Protein AF-A0AAT9GVF2-F1 (afdb_monomer)

Secondary structure (DSSP, 8-state):
-HHHHHHHHHHHHHHHHHHHHHHHTT-HHHHHHHHHHHT-EEHHHHHHHH---HHHHHHHHHHHHHTTS-EEETTEEE---HHHHHHHHT-

InterPro domains:
  IPR036388 Winged helix-like DNA-binding domain superfamily [G3DSA:1.10.10.10] (30-88)
  IPR036390 Winged helix DNA-binding domain superfamily [SSF46785] (29-87)

Foldseek 3Di:
DVPVVVVVLVVLLVVLLVVQCVLCVPPPLSLVLQLCQQVKDFPVRSCVSSVDDPVVVVVSLVSCVVVLQWDDDPRIIHRPDPSNSVSSVVD

pLDDT: mean 94.49, std 6.93, range [52.81, 98.44]

Mean predicted aligned error: 3.27 Å

Sequence (91 aa):
MKGALRDSITEAISIAKEEINNAIERKSWRKKALKLMVYGANWSLLERETKVSSETLSSFLDKLERLHIVEKKEKVYIVTDPVYRKAILNL

Organism: NCBI:txid2049879

Structure (mmCIF, N/CA/C/O backbone):
data_AF-A0AAT9GVF2-F1
#
_entry.id   AF-A0AAT9GVF2-F1
#
loop_
_atom_site.group_PDB
_atom_site.id
_atom_site.type_symbol
_atom_site.label_atom_id
_atom_site.label_alt_id
_atom_site.label_comp_id
_atom_site.label_asym_id
_atom_site.label_entity_id
_atom_site.label_seq_id
_atom_site.pdbx_PDB_ins_code
_atom_site.Cartn_x
_atom_site.Cartn_y
_atom_site.Cartn_z
_atom_site.occupancy
_atom_site.B_iso_or_equiv
_atom_site.auth_seq_id
_atom_site.auth_comp_id
_atom_site.auth_asym_id
_atom_site.auth_atom_id
_atom_site.pdbx_PDB_model_num
ATOM 1 N N . MET A 1 1 ? 22.823 -3.246 -25.588 1.00 52.81 1 MET A N 1
ATOM 2 C CA . MET A 1 1 ? 21.356 -3.229 -25.351 1.00 52.81 1 MET A CA 1
ATOM 3 C C . MET A 1 1 ? 20.907 -3.857 -24.028 1.00 52.81 1 MET A C 1
ATOM 5 O O . MET A 1 1 ? 19.985 -3.314 -23.442 1.00 52.81 1 MET A O 1
ATOM 9 N N . LYS A 1 2 ? 21.523 -4.936 -23.506 1.00 60.09 2 LYS A N 1
ATOM 10 C CA . LYS A 1 2 ? 21.091 -5.556 -22.227 1.00 60.09 2 LYS A CA 1
ATOM 11 C C . LYS A 1 2 ? 21.269 -4.677 -20.967 1.00 60.09 2 LYS A C 1
ATOM 13 O O . LYS A 1 2 ? 20.563 -4.911 -19.996 1.00 60.09 2 LYS A O 1
ATOM 18 N N . GLY A 1 3 ? 22.179 -3.695 -20.987 1.00 75.12 3 GLY A N 1
ATOM 19 C CA . GLY A 1 3 ? 22.385 -2.739 -19.883 1.00 75.12 3 GLY A CA 1
ATOM 20 C C . GLY A 1 3 ? 21.251 -1.721 -19.766 1.00 75.12 3 GLY A C 1
ATOM 21 O O . GLY A 1 3 ? 20.531 -1.736 -18.782 1.00 75.12 3 GLY A O 1
ATOM 22 N N . ALA A 1 4 ? 20.993 -0.956 -20.832 1.00 83.19 4 ALA A N 1
ATOM 23 C CA . ALA A 1 4 ? 20.011 0.134 -20.821 1.00 83.19 4 ALA A CA 1
ATOM 24 C C . ALA A 1 4 ? 18.605 -0.279 -20.344 1.00 83.19 4 ALA A C 1
ATOM 26 O O . ALA A 1 4 ? 18.037 0.386 -19.489 1.00 83.19 4 ALA A O 1
ATOM 27 N N . LEU A 1 5 ? 18.059 -1.407 -20.820 1.00 83.69 5 LEU A N 1
ATOM 28 C CA . LEU A 1 5 ? 16.744 -1.882 -20.359 1.00 83.69 5 LEU A CA 1
ATOM 29 C C . LEU A 1 5 ? 16.754 -2.258 -18.869 1.00 83.69 5 LEU A C 1
ATOM 31 O O . LEU A 1 5 ? 15.795 -1.993 -18.148 1.00 83.69 5 LEU A O 1
ATOM 35 N N . ARG A 1 6 ? 17.835 -2.891 -18.404 1.00 84.94 6 ARG A N 1
ATOM 36 C CA . ARG A 1 6 ? 17.989 -3.274 -16.998 1.00 84.94 6 ARG A CA 1
ATOM 37 C C . ARG A 1 6 ? 18.110 -2.040 -16.105 1.00 84.94 6 ARG A C 1
ATOM 39 O O . ARG A 1 6 ? 17.524 -2.029 -15.022 1.00 84.94 6 ARG A O 1
ATOM 46 N N . ASP A 1 7 ? 18.837 -1.031 -16.561 1.00 89.56 7 ASP A N 1
ATOM 47 C CA . ASP A 1 7 ? 19.030 0.223 -15.839 1.00 89.56 7 ASP A CA 1
ATOM 48 C C . ASP A 1 7 ? 17.701 0.982 -15.741 1.00 89.56 7 ASP A C 1
ATOM 50 O O . ASP A 1 7 ? 17.288 1.323 -14.635 1.00 89.56 7 ASP A O 1
ATOM 54 N N . SER A 1 8 ? 16.943 1.087 -16.840 1.00 91.31 8 SER A N 1
ATOM 55 C CA . SER A 1 8 ? 15.604 1.694 -16.834 1.00 91.31 8 SER A CA 1
ATOM 56 C C . SER A 1 8 ? 14.617 0.964 -15.917 1.00 91.31 8 SER A C 1
ATOM 58 O O . SER A 1 8 ? 13.856 1.606 -15.199 1.00 91.31 8 SER A O 1
ATOM 60 N N . ILE A 1 9 ? 14.628 -0.375 -15.885 1.00 91.38 9 ILE A N 1
ATOM 61 C CA . ILE A 1 9 ? 13.784 -1.141 -14.947 1.00 91.38 9 ILE A CA 1
ATOM 62 C C . ILE A 1 9 ? 14.199 -0.868 -13.497 1.00 91.38 9 ILE A C 1
ATOM 64 O O . ILE A 1 9 ? 13.347 -0.755 -12.616 1.00 91.38 9 ILE A O 1
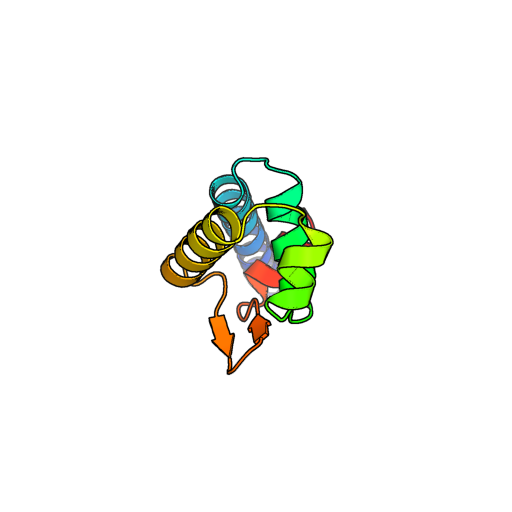ATOM 68 N N . THR A 1 10 ? 15.502 -0.778 -13.233 1.00 92.25 10 THR A N 1
ATOM 69 C CA . THR A 1 10 ? 16.024 -0.513 -11.885 1.00 92.25 10 THR A CA 1
ATOM 70 C C . THR A 1 10 ? 15.615 0.877 -11.408 1.00 92.25 10 THR A C 1
ATOM 72 O O . THR A 1 10 ? 15.147 1.022 -10.279 1.00 92.25 10 THR A O 1
ATOM 75 N N . GLU A 1 11 ? 15.726 1.873 -12.281 1.00 94.31 11 GLU A N 1
ATOM 76 C CA . GLU A 1 11 ? 15.298 3.245 -12.024 1.00 94.31 11 GLU A CA 1
ATOM 77 C C . GLU A 1 11 ? 13.786 3.329 -11.789 1.00 94.31 11 GLU A C 1
ATOM 79 O O . GLU A 1 11 ? 13.360 3.871 -10.771 1.00 94.31 11 GLU A O 1
ATOM 84 N N . ALA A 1 12 ? 12.975 2.682 -12.633 1.00 93.75 12 ALA A N 1
ATOM 85 C CA . ALA A 1 12 ? 11.525 2.619 -12.452 1.00 93.75 12 ALA A CA 1
ATOM 86 C C . ALA A 1 12 ? 11.133 2.002 -11.097 1.00 93.75 12 ALA A C 1
ATOM 88 O O . ALA A 1 12 ? 10.263 2.523 -10.400 1.00 93.75 12 ALA A O 1
ATOM 89 N N . ILE A 1 13 ? 11.807 0.924 -10.674 1.00 95.31 13 ILE A N 1
ATOM 90 C CA . ILE A 1 13 ? 11.591 0.328 -9.346 1.00 95.31 13 ILE A CA 1
ATOM 91 C C . ILE A 1 13 ? 11.993 1.303 -8.232 1.00 95.31 13 ILE A C 1
ATOM 93 O O . ILE A 1 13 ? 11.333 1.331 -7.193 1.00 95.31 13 ILE A O 1
ATOM 97 N N . SER A 1 14 ? 13.066 2.077 -8.413 1.00 95.25 14 SER A N 1
ATOM 98 C CA . SER A 1 14 ? 13.504 3.076 -7.432 1.00 95.25 14 SER A CA 1
ATOM 99 C C . SER A 1 14 ? 12.469 4.188 -7.262 1.00 95.25 14 SER A C 1
ATOM 101 O O . SER A 1 14 ? 12.061 4.465 -6.136 1.00 95.25 14 SER A O 1
ATOM 103 N N . ILE A 1 15 ? 11.972 4.742 -8.370 1.00 95.62 15 ILE A N 1
ATOM 104 C CA . ILE A 1 15 ? 10.920 5.769 -8.373 1.00 95.62 15 ILE A CA 1
ATOM 105 C C . ILE A 1 15 ? 9.651 5.226 -7.705 1.00 95.62 15 ILE A C 1
ATOM 107 O O . ILE A 1 15 ? 9.138 5.815 -6.754 1.00 95.62 15 ILE A O 1
ATOM 111 N N . ALA A 1 16 ? 9.205 4.032 -8.105 1.00 95.69 16 ALA A N 1
ATOM 112 C CA . ALA A 1 16 ? 8.036 3.389 -7.513 1.00 95.69 16 ALA A CA 1
ATOM 113 C C . ALA A 1 16 ? 8.195 3.162 -5.998 1.00 95.69 16 ALA A C 1
ATOM 115 O O . ALA A 1 16 ? 7.243 3.325 -5.235 1.00 95.69 16 ALA A O 1
ATOM 116 N N . LYS A 1 17 ? 9.397 2.801 -5.525 1.00 95.50 17 LYS A N 1
ATOM 117 C CA . LYS A 1 17 ? 9.677 2.667 -4.085 1.00 95.50 17 LYS A CA 1
ATOM 118 C C . LYS A 1 17 ? 9.495 3.987 -3.341 1.00 95.50 17 LYS A C 1
ATOM 120 O O . LYS A 1 17 ? 8.970 3.971 -2.227 1.00 95.50 17 LYS A O 1
ATOM 125 N N . GLU A 1 18 ? 9.929 5.103 -3.912 1.00 94.94 18 GLU A N 1
ATOM 126 C CA . GLU A 1 18 ? 9.748 6.429 -3.312 1.00 94.94 18 GLU A CA 1
ATOM 127 C C . GLU A 1 18 ? 8.268 6.815 -3.248 1.00 94.94 18 GLU A C 1
ATOM 129 O O . GLU A 1 18 ? 7.774 7.189 -2.181 1.00 94.94 18 GLU A O 1
ATOM 134 N N . GLU A 1 19 ? 7.528 6.617 -4.338 1.00 94.75 19 GLU A N 1
ATOM 135 C CA . GLU A 1 19 ? 6.083 6.853 -4.386 1.00 94.75 19 GLU A CA 1
ATOM 136 C C . GLU A 1 19 ? 5.328 6.012 -3.354 1.00 94.75 19 GLU A C 1
ATOM 138 O O . GLU A 1 19 ? 4.490 6.536 -2.615 1.00 94.75 19 GLU A O 1
ATOM 143 N N . ILE A 1 20 ? 5.666 4.724 -3.224 1.00 96.00 20 ILE A N 1
ATOM 144 C CA . ILE A 1 20 ? 5.050 3.864 -2.213 1.00 96.00 20 ILE A CA 1
ATOM 145 C C . ILE A 1 20 ? 5.404 4.342 -0.805 1.00 96.00 20 ILE A C 1
ATOM 147 O O . ILE A 1 20 ? 4.519 4.392 0.049 1.00 96.00 20 ILE A O 1
ATOM 151 N N . ASN A 1 21 ? 6.662 4.707 -0.538 1.00 95.06 21 ASN A N 1
ATOM 152 C CA . ASN A 1 21 ? 7.074 5.232 0.767 1.00 95.06 21 ASN A CA 1
ATOM 153 C C . ASN A 1 21 ? 6.273 6.484 1.159 1.00 95.06 21 ASN A C 1
ATOM 155 O O . ASN A 1 21 ? 5.841 6.601 2.312 1.00 95.06 21 ASN A O 1
ATOM 159 N N . ASN A 1 22 ? 6.007 7.365 0.193 1.00 94.38 22 ASN A N 1
ATOM 160 C CA . ASN A 1 22 ? 5.149 8.535 0.364 1.00 94.38 22 ASN A CA 1
ATOM 161 C C . ASN A 1 22 ? 3.676 8.142 0.565 1.00 94.38 22 ASN A C 1
ATOM 163 O O . ASN A 1 22 ? 2.993 8.690 1.432 1.00 94.38 22 ASN A O 1
ATOM 167 N N . ALA A 1 23 ? 3.176 7.147 -0.171 1.00 93.56 23 ALA A N 1
ATOM 168 C CA . ALA A 1 23 ? 1.810 6.656 -0.025 1.00 93.56 23 ALA A CA 1
ATOM 169 C C . ALA A 1 23 ? 1.560 6.053 1.371 1.00 93.56 23 ALA A C 1
ATOM 171 O O . ALA A 1 23 ? 0.528 6.340 1.994 1.00 93.56 23 ALA A O 1
ATOM 172 N N . ILE A 1 24 ? 2.511 5.269 1.894 1.00 95.50 24 ILE A N 1
ATOM 173 C CA . ILE A 1 24 ? 2.390 4.615 3.205 1.00 95.50 24 ILE A CA 1
ATOM 174 C C . ILE A 1 24 ? 2.729 5.522 4.387 1.00 95.50 24 ILE A C 1
ATOM 176 O O . ILE A 1 24 ? 2.419 5.144 5.515 1.00 95.50 24 ILE A O 1
ATOM 180 N N . GLU A 1 25 ? 3.350 6.685 4.171 1.00 93.31 25 GLU A N 1
ATOM 181 C CA . GLU A 1 25 ? 3.735 7.632 5.236 1.00 93.31 25 GLU A CA 1
ATOM 182 C C . GLU A 1 25 ? 4.496 6.945 6.391 1.00 93.31 25 GLU A C 1
ATOM 184 O O . GLU A 1 25 ? 4.279 7.235 7.565 1.00 93.31 25 GLU A O 1
ATOM 189 N N . ARG A 1 26 ? 5.344 5.957 6.067 1.00 89.31 26 ARG A N 1
ATOM 190 C CA . ARG A 1 26 ? 6.096 5.120 7.028 1.00 89.31 26 ARG A CA 1
ATOM 191 C C . ARG A 1 26 ? 5.239 4.376 8.073 1.00 89.31 26 ARG A C 1
ATOM 193 O O . ARG A 1 26 ? 5.776 3.858 9.051 1.00 89.31 26 ARG A O 1
ATOM 200 N N . LYS A 1 27 ? 3.922 4.251 7.870 1.00 95.00 27 LYS A N 1
ATOM 201 C CA . LYS A 1 27 ? 3.031 3.499 8.768 1.00 95.00 27 LYS A CA 1
ATOM 202 C C . LYS A 1 27 ? 3.131 1.999 8.488 1.00 95.00 27 LYS A C 1
ATOM 204 O O . LYS A 1 27 ? 2.845 1.534 7.383 1.00 95.00 27 LYS A O 1
ATOM 209 N N . SER A 1 28 ? 3.488 1.224 9.511 1.00 95.94 28 SER A N 1
ATOM 210 C CA . SER A 1 28 ? 3.697 -0.230 9.410 1.00 95.94 28 SER A CA 1
ATOM 211 C C . SER A 1 28 ? 2.463 -0.984 8.898 1.00 95.94 28 SER A C 1
ATOM 213 O O . SER A 1 28 ? 2.591 -1.878 8.061 1.00 95.94 28 SER A O 1
ATOM 215 N N . TRP A 1 29 ? 1.260 -0.592 9.327 1.00 97.81 29 TRP A N 1
ATOM 216 C CA . TRP A 1 29 ? 0.011 -1.223 8.890 1.00 97.81 29 TRP A CA 1
ATOM 217 C C . TRP A 1 29 ? -0.286 -0.987 7.400 1.00 97.81 29 TRP A C 1
ATOM 219 O O . TRP A 1 29 ? -0.768 -1.897 6.730 1.00 97.81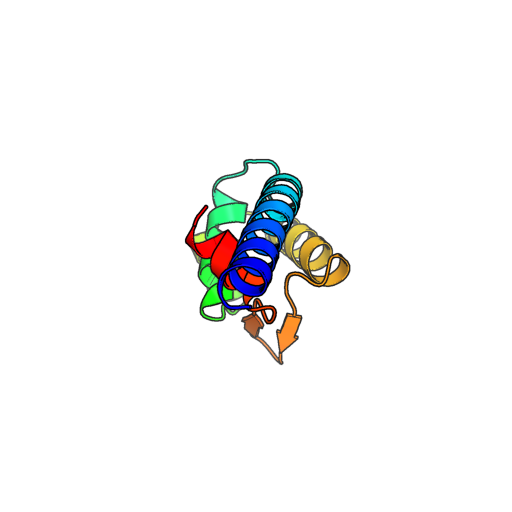 29 TRP A O 1
ATOM 229 N N . ARG A 1 30 ? 0.072 0.182 6.845 1.00 97.81 30 ARG A N 1
ATOM 230 C CA . ARG A 1 30 ? -0.086 0.489 5.410 1.00 97.81 30 ARG A CA 1
ATOM 231 C C . ARG A 1 30 ? 0.858 -0.347 4.554 1.00 97.81 30 ARG A C 1
ATOM 233 O O . ARG A 1 30 ? 0.448 -0.905 3.539 1.00 97.81 30 ARG A O 1
ATOM 240 N N . LYS A 1 31 ? 2.104 -0.514 5.014 1.00 97.31 31 LYS A N 1
ATOM 241 C CA . LYS A 1 31 ? 3.066 -1.448 4.409 1.00 97.31 31 LYS A CA 1
ATOM 242 C C . LYS A 1 31 ? 2.540 -2.885 4.439 1.00 97.31 31 LYS A C 1
ATOM 244 O O . LYS A 1 3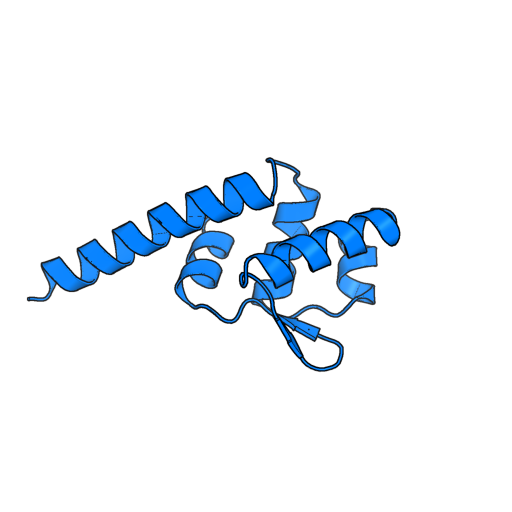1 ? 2.632 -3.585 3.433 1.00 97.31 31 LYS A O 1
ATOM 249 N N . LYS A 1 32 ? 1.965 -3.323 5.567 1.00 97.69 32 LYS A N 1
ATOM 250 C CA . LYS A 1 32 ? 1.358 -4.657 5.697 1.00 97.69 32 LYS A CA 1
ATOM 251 C C . LYS A 1 32 ? 0.198 -4.843 4.712 1.00 97.69 32 LYS A C 1
ATOM 253 O O . LYS A 1 32 ? 0.182 -5.841 4.000 1.00 97.69 32 LYS A O 1
ATOM 258 N N . ALA A 1 33 ? -0.710 -3.871 4.622 1.00 98.06 33 ALA A N 1
ATOM 259 C CA . ALA A 1 33 ? -1.828 -3.890 3.680 1.00 98.06 33 ALA A CA 1
ATOM 260 C C . ALA A 1 33 ? -1.358 -4.030 2.223 1.00 98.06 33 ALA A C 1
ATOM 262 O O . ALA A 1 33 ? -1.828 -4.916 1.514 1.00 98.06 33 ALA A O 1
ATOM 263 N N . LEU A 1 34 ? -0.381 -3.222 1.788 1.00 97.56 34 LEU A N 1
ATOM 264 C CA . LEU A 1 34 ? 0.180 -3.321 0.435 1.00 97.56 34 LEU A CA 1
ATOM 265 C C . LEU A 1 34 ? 0.782 -4.700 0.152 1.00 97.56 34 LEU A C 1
ATOM 267 O O . LEU A 1 34 ? 0.517 -5.270 -0.903 1.00 97.56 34 LEU A O 1
ATOM 271 N N . LYS A 1 35 ? 1.543 -5.273 1.096 1.00 97.62 35 LYS A N 1
ATOM 272 C CA . LYS A 1 35 ? 2.109 -6.624 0.932 1.00 97.62 35 LYS A CA 1
ATOM 273 C C . LYS A 1 35 ? 1.023 -7.692 0.768 1.00 97.62 35 LYS A C 1
ATOM 275 O O . LYS A 1 35 ? 1.216 -8.608 -0.022 1.00 97.62 35 LYS A O 1
ATOM 280 N N . LEU A 1 36 ? -0.114 -7.562 1.455 1.00 98.19 36 LEU A N 1
ATOM 281 C CA . LEU A 1 36 ? -1.264 -8.454 1.263 1.00 98.19 36 LEU A CA 1
ATOM 282 C C . LEU A 1 36 ? -1.885 -8.274 -0.132 1.00 98.19 36 LEU A C 1
ATOM 284 O O . LEU A 1 36 ? -2.123 -9.258 -0.824 1.00 98.19 36 LEU A O 1
ATOM 288 N N . MET A 1 37 ? -2.075 -7.032 -0.587 1.00 98.19 37 MET A N 1
ATOM 289 C CA . MET A 1 37 ? -2.671 -6.729 -1.900 1.00 98.19 37 MET A CA 1
ATOM 290 C C . MET A 1 37 ? -1.792 -7.139 -3.090 1.00 98.19 37 MET A C 1
ATOM 292 O O . MET A 1 37 ? -2.312 -7.389 -4.175 1.00 98.19 37 MET A O 1
ATOM 296 N N . VAL A 1 38 ? -0.476 -7.302 -2.913 1.00 97.88 38 VAL A N 1
ATOM 297 C CA . VAL A 1 38 ? 0.374 -7.936 -3.941 1.00 97.88 38 VAL A CA 1
ATOM 298 C C . VAL A 1 38 ? -0.103 -9.364 -4.246 1.00 97.88 38 VAL A C 1
ATOM 300 O O . VAL A 1 38 ? -0.063 -9.791 -5.399 1.00 97.88 38 VAL A O 1
ATOM 303 N N . TYR A 1 39 ? -0.613 -10.095 -3.258 1.00 96.94 39 TYR A N 1
ATOM 304 C CA . TYR A 1 39 ? -1.162 -11.443 -3.453 1.00 96.94 39 TYR A CA 1
ATOM 305 C C . TYR A 1 39 ? -2.677 -11.455 -3.699 1.00 96.94 39 TYR A C 1
ATOM 307 O O . TYR A 1 39 ? -3.250 -12.516 -3.925 1.00 96.94 39 TYR A O 1
ATOM 315 N N . GLY A 1 40 ? -3.309 -10.280 -3.695 1.00 97.50 40 GLY A N 1
ATOM 316 C CA . GLY A 1 40 ? -4.756 -10.129 -3.673 1.00 97.50 40 GLY A CA 1
ATOM 317 C C . GLY A 1 40 ? -5.310 -10.270 -2.260 1.00 97.50 40 GLY A C 1
ATOM 318 O O . GLY A 1 40 ? -5.106 -11.277 -1.584 1.00 97.50 40 GLY A O 1
ATOM 319 N N . ALA A 1 41 ? -6.030 -9.248 -1.806 1.00 98.31 41 ALA A N 1
ATOM 320 C CA . ALA A 1 41 ? -6.637 -9.242 -0.483 1.00 98.31 41 ALA A CA 1
ATOM 321 C C . ALA A 1 41 ? -8.074 -8.734 -0.550 1.00 98.31 41 ALA A C 1
ATOM 323 O O . ALA A 1 41 ? -8.352 -7.728 -1.194 1.00 98.31 41 ALA A O 1
ATOM 324 N N . ASN A 1 42 ? -8.993 -9.419 0.126 1.00 98.44 42 ASN A N 1
ATOM 325 C CA . ASN A 1 42 ? -10.343 -8.901 0.323 1.00 98.44 42 ASN A CA 1
ATOM 326 C C . ASN A 1 42 ? -10.399 -7.969 1.543 1.00 98.44 42 ASN A C 1
ATOM 328 O O . ASN A 1 42 ? -9.468 -7.919 2.352 1.00 98.44 42 ASN A O 1
ATOM 332 N N . TRP A 1 43 ? -11.512 -7.247 1.677 1.00 98.19 43 TRP A N 1
ATOM 333 C CA . TRP A 1 43 ? -11.736 -6.313 2.782 1.00 98.19 43 TRP A CA 1
ATOM 334 C C . TRP A 1 43 ? -11.515 -6.956 4.158 1.00 98.19 43 TRP A C 1
ATOM 336 O O . TRP A 1 43 ? -10.721 -6.458 4.951 1.00 98.19 43 TRP A O 1
ATOM 346 N N . SER A 1 44 ? -12.152 -8.102 4.418 1.00 97.94 44 SER A N 1
ATOM 347 C CA . SER A 1 44 ? -12.093 -8.778 5.719 1.00 97.94 44 SER A CA 1
ATOM 348 C C . SER A 1 44 ? -10.671 -9.180 6.116 1.00 97.94 44 SER A C 1
ATOM 350 O O . SER A 1 44 ? -10.307 -9.085 7.287 1.00 97.94 44 SER A O 1
ATOM 352 N N . LEU A 1 45 ? -9.847 -9.612 5.155 1.00 98.44 45 LEU A N 1
ATOM 353 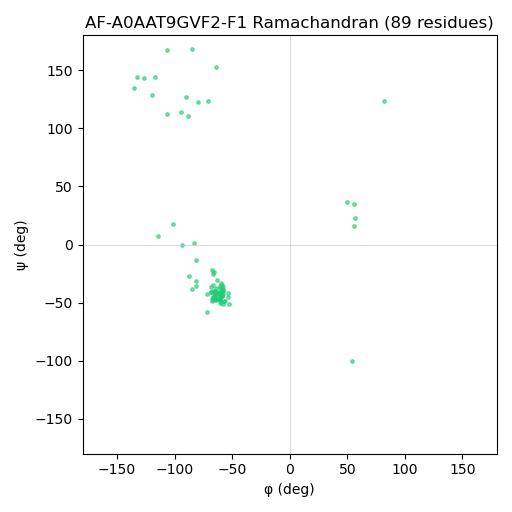C CA . LEU A 1 45 ? -8.436 -9.906 5.392 1.00 98.44 45 LEU A CA 1
ATOM 354 C C . LEU A 1 45 ? -7.669 -8.633 5.760 1.00 98.44 45 LEU A C 1
ATOM 356 O O . LEU A 1 45 ? -6.919 -8.634 6.731 1.00 98.44 45 LEU A O 1
ATOM 360 N N . LEU A 1 46 ? -7.858 -7.552 5.002 1.00 98.44 46 LEU A N 1
ATOM 361 C CA . LEU A 1 46 ? -7.174 -6.285 5.256 1.00 98.44 46 LEU A CA 1
ATOM 362 C C . LEU A 1 46 ? -7.538 -5.720 6.628 1.00 98.44 46 LEU A C 1
ATOM 364 O O . LEU A 1 46 ? -6.641 -5.372 7.392 1.00 98.44 46 LEU A O 1
ATOM 368 N N . GLU A 1 47 ? -8.820 -5.690 6.971 1.00 98.12 47 GLU A N 1
ATOM 369 C CA . GLU A 1 47 ? -9.311 -5.210 8.263 1.00 98.12 47 GLU A CA 1
ATOM 370 C C . GLU A 1 47 ? -8.735 -6.035 9.423 1.00 98.12 47 GLU A C 1
ATOM 372 O O . GLU A 1 47 ? -8.104 -5.484 10.331 1.00 98.12 47 GLU A O 1
ATOM 377 N N . ARG A 1 48 ? -8.829 -7.370 9.338 1.00 98.19 48 ARG A N 1
ATOM 378 C CA . ARG A 1 48 ? -8.294 -8.286 10.357 1.00 98.19 48 ARG A CA 1
ATOM 379 C C . ARG A 1 48 ? -6.787 -8.129 10.556 1.00 98.19 48 ARG A C 1
ATOM 381 O O . ARG A 1 48 ? -6.301 -8.140 11.687 1.00 98.19 48 ARG A O 1
ATOM 388 N N . GLU A 1 49 ? -6.032 -8.020 9.466 1.00 98.25 49 GLU A N 1
ATOM 389 C CA . GLU A 1 49 ? -4.572 -8.013 9.525 1.00 98.25 49 GLU A CA 1
ATOM 390 C C . GLU A 1 49 ? -3.984 -6.649 9.888 1.00 98.25 49 GLU A C 1
ATOM 392 O O . GLU A 1 49 ? -2.912 -6.597 10.501 1.00 98.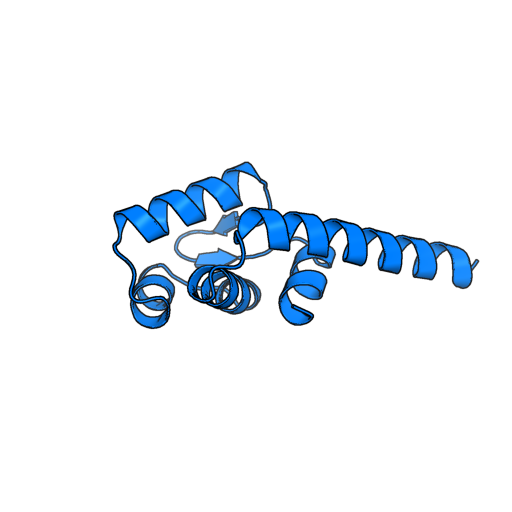25 49 GLU A O 1
ATOM 397 N N . THR A 1 50 ? -4.644 -5.556 9.506 1.00 97.62 50 THR A N 1
ATOM 398 C CA . THR A 1 50 ? -4.170 -4.191 9.782 1.00 97.62 50 THR A CA 1
ATOM 399 C C . THR A 1 50 ? -4.627 -3.668 11.137 1.00 97.62 50 THR A C 1
ATOM 401 O O . THR A 1 50 ? -3.905 -2.859 11.718 1.00 97.62 50 THR A O 1
ATOM 404 N N . LYS A 1 51 ? -5.760 -4.160 11.666 1.00 97.19 51 LYS A N 1
ATOM 405 C CA . LYS A 1 51 ? -6.328 -3.770 12.970 1.00 97.19 51 LYS A CA 1
ATOM 406 C C . LYS A 1 51 ? -6.563 -2.258 13.110 1.00 97.19 51 LYS A C 1
ATOM 408 O O . LYS A 1 51 ? -6.373 -1.696 14.186 1.00 97.19 51 LYS A O 1
ATOM 413 N N . VAL A 1 52 ? -6.941 -1.597 12.018 1.00 97.69 52 VAL A N 1
ATOM 414 C CA . VAL A 1 52 ? -7.345 -0.181 12.007 1.00 97.69 52 VAL A CA 1
ATOM 415 C C . VAL A 1 52 ? -8.856 -0.066 11.818 1.00 97.69 52 VAL A C 1
ATOM 417 O O . VAL A 1 52 ? -9.504 -1.048 11.465 1.00 97.69 52 VAL A O 1
ATOM 420 N N . SER A 1 53 ? -9.422 1.122 12.046 1.00 97.94 53 SER A N 1
ATOM 421 C CA . SER A 1 53 ? -10.853 1.337 11.805 1.00 97.94 53 SER A CA 1
ATOM 422 C C . SER A 1 53 ? -11.202 1.175 10.323 1.00 97.94 53 SER A C 1
ATOM 424 O O . SER A 1 53 ? -10.371 1.443 9.446 1.00 97.94 53 SER A O 1
ATOM 426 N N . SER A 1 54 ? -12.448 0.789 10.050 1.00 97.88 54 SER A N 1
ATOM 427 C CA . SER A 1 54 ? -12.990 0.682 8.693 1.00 97.88 54 SER A CA 1
ATOM 428 C C . SER A 1 54 ? -12.818 1.989 7.903 1.00 97.88 54 SER A C 1
ATOM 430 O O . SER A 1 54 ? -12.381 1.961 6.756 1.00 97.88 54 SER A O 1
ATOM 432 N N . GLU A 1 55 ? -13.045 3.150 8.522 1.00 98.44 55 GLU A N 1
ATOM 433 C CA . GLU A 1 55 ? -12.873 4.469 7.891 1.00 98.44 55 GLU A CA 1
ATOM 434 C C . GLU A 1 55 ? -11.407 4.734 7.535 1.00 98.44 55 GLU A C 1
ATOM 436 O O . GLU A 1 55 ? -11.095 5.218 6.446 1.00 98.44 55 GLU A O 1
ATOM 441 N N . THR A 1 56 ? -10.490 4.377 8.440 1.00 98.12 56 THR A N 1
ATOM 442 C CA . THR A 1 56 ? -9.047 4.538 8.230 1.00 98.12 56 THR A CA 1
ATOM 443 C C . THR A 1 56 ? -8.559 3.653 7.085 1.00 98.12 56 THR A C 1
ATOM 445 O O . THR A 1 56 ? -7.748 4.092 6.264 1.00 98.12 56 THR A O 1
ATOM 448 N N . LEU A 1 57 ? -9.047 2.410 7.023 1.00 98.31 57 LEU A N 1
ATOM 449 C CA . LEU A 1 57 ? -8.725 1.482 5.947 1.00 98.31 57 LEU A CA 1
ATOM 450 C C . LEU A 1 57 ? -9.317 1.954 4.615 1.00 98.31 57 LEU A C 1
ATOM 452 O O . LEU A 1 57 ? -8.582 2.009 3.632 1.00 98.31 57 LEU A O 1
ATOM 456 N N . SER A 1 58 ? -10.592 2.357 4.594 1.00 98.25 58 SER A N 1
ATOM 457 C CA . SER A 1 58 ? -11.267 2.864 3.392 1.00 98.25 58 SER A CA 1
ATOM 458 C C . SER A 1 58 ? -10.535 4.071 2.820 1.00 98.25 58 SER A C 1
ATOM 460 O O . SER A 1 58 ? -10.135 4.046 1.664 1.00 98.25 58 SER A O 1
ATOM 462 N N . SER A 1 59 ? -10.248 5.078 3.651 1.00 98.19 59 SER A N 1
ATOM 463 C CA . SER A 1 59 ? -9.532 6.284 3.222 1.00 98.19 59 SER A CA 1
ATOM 464 C C . SER A 1 59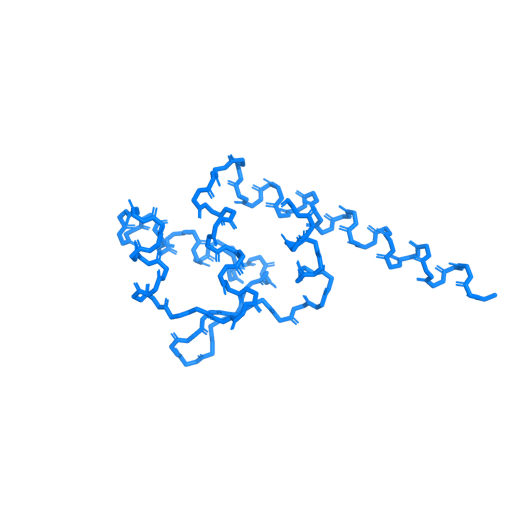 ? -8.159 5.965 2.620 1.00 98.19 59 SER A C 1
ATOM 466 O O . SER A 1 59 ? -7.722 6.603 1.660 1.00 98.19 59 SER A O 1
ATOM 468 N N . PHE A 1 60 ? -7.467 4.957 3.158 1.00 98.00 60 PHE A N 1
ATOM 469 C CA . PHE A 1 60 ? -6.192 4.522 2.605 1.00 98.00 60 PHE A CA 1
ATOM 470 C C . PHE A 1 60 ? -6.343 3.782 1.273 1.00 98.00 60 PHE A C 1
ATOM 472 O O . PHE A 1 60 ? -5.564 4.045 0.360 1.00 98.00 60 PHE A O 1
ATOM 479 N N . LEU A 1 61 ? -7.329 2.895 1.140 1.00 97.81 61 LEU A N 1
ATOM 480 C CA . LEU A 1 61 ? -7.600 2.199 -0.120 1.00 97.81 61 LEU A CA 1
ATOM 481 C C . LEU A 1 61 ? -8.028 3.186 -1.213 1.00 97.81 61 LEU A C 1
ATOM 483 O O . LEU A 1 61 ? -7.453 3.154 -2.296 1.00 97.81 61 LEU A O 1
ATOM 487 N N . ASP A 1 62 ? -8.894 4.147 -0.889 1.00 97.56 62 ASP A N 1
ATOM 488 C CA . ASP A 1 62 ? -9.303 5.220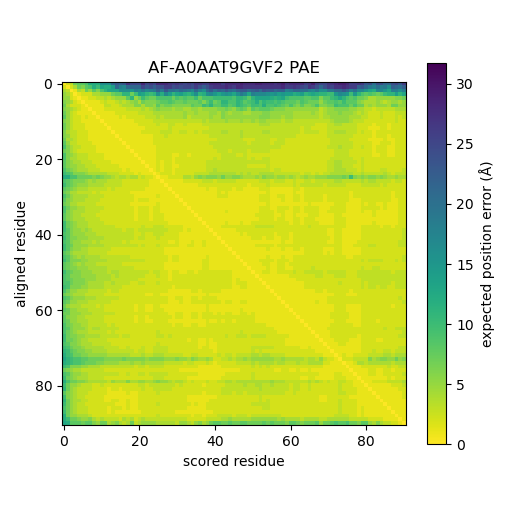 -1.802 1.00 97.56 62 ASP A CA 1
ATOM 489 C C . ASP A 1 62 ? -8.099 6.045 -2.283 1.00 97.56 62 ASP A C 1
ATOM 491 O O . ASP A 1 62 ? -8.001 6.398 -3.460 1.00 97.56 62 ASP A O 1
ATOM 495 N N . LYS A 1 63 ? -7.142 6.341 -1.387 1.00 96.69 63 LYS A N 1
ATOM 496 C CA . LYS A 1 63 ? -5.880 7.006 -1.751 1.00 96.69 63 LYS A CA 1
ATOM 497 C C . LYS A 1 63 ? -5.083 6.164 -2.751 1.00 96.69 63 LYS A C 1
ATOM 499 O O . LYS A 1 63 ? -4.587 6.712 -3.729 1.00 96.69 63 LYS A O 1
ATOM 504 N N . LEU A 1 64 ? -4.935 4.860 -2.512 1.00 96.69 64 LEU A N 1
ATOM 505 C CA . LEU A 1 64 ? -4.159 3.973 -3.386 1.00 96.69 64 LEU A CA 1
ATOM 506 C C . LEU A 1 64 ? -4.808 3.770 -4.759 1.00 96.69 64 LEU A C 1
ATOM 508 O O . LEU A 1 64 ? -4.085 3.712 -5.752 1.00 96.69 64 LEU A O 1
ATOM 512 N N . GLU A 1 65 ? -6.138 3.695 -4.816 1.00 96.00 65 GLU A N 1
ATOM 513 C CA . GLU A 1 65 ? -6.891 3.601 -6.072 1.00 96.00 65 GLU A CA 1
ATOM 514 C C . GLU A 1 65 ? -6.744 4.878 -6.907 1.00 96.00 65 GLU A C 1
ATOM 516 O O . GLU A 1 65 ? -6.444 4.804 -8.097 1.00 96.00 65 GLU A O 1
ATOM 521 N N . ARG A 1 66 ? -6.845 6.063 -6.284 1.00 95.62 66 ARG A N 1
ATOM 522 C CA . ARG A 1 66 ? -6.610 7.352 -6.969 1.00 95.62 66 ARG A CA 1
ATOM 523 C C . ARG A 1 66 ? -5.184 7.511 -7.490 1.00 95.62 66 ARG A C 1
ATOM 525 O O . ARG A 1 66 ? -4.973 8.212 -8.471 1.00 95.62 66 ARG A O 1
ATOM 532 N N . LEU A 1 67 ? -4.215 6.896 -6.816 1.00 93.88 67 LEU A N 1
ATOM 533 C CA . LEU A 1 67 ? -2.818 6.865 -7.250 1.00 93.8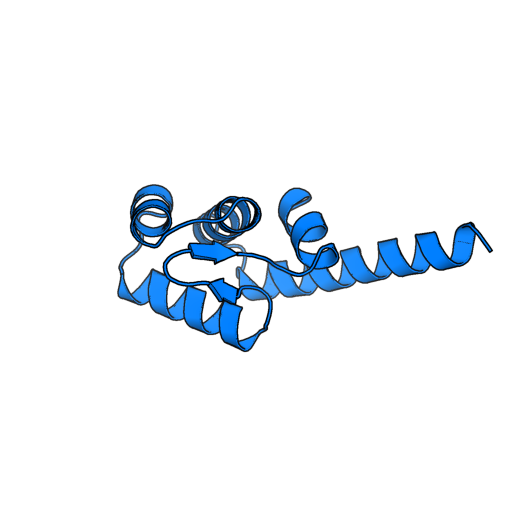8 67 LEU A CA 1
ATOM 534 C C . LEU A 1 67 ? -2.540 5.760 -8.281 1.00 93.88 67 LEU A C 1
ATOM 536 O O . LEU A 1 67 ? -1.392 5.598 -8.676 1.00 93.88 67 LEU A O 1
ATOM 540 N N . HIS A 1 68 ? -3.548 4.983 -8.692 1.00 93.50 68 HIS A N 1
ATOM 541 C CA . HIS A 1 68 ? -3.403 3.843 -9.602 1.00 93.50 68 HIS A CA 1
ATOM 542 C C . HIS A 1 68 ? -2.402 2.769 -9.124 1.00 93.50 68 HIS A C 1
ATOM 544 O O . HIS A 1 68 ? -1.895 1.981 -9.917 1.00 93.50 68 HIS A O 1
ATOM 550 N N . ILE A 1 69 ? -2.134 2.699 -7.813 1.00 95.25 69 ILE A N 1
ATOM 551 C CA . ILE A 1 69 ? -1.252 1.680 -7.214 1.00 95.25 69 ILE A CA 1
ATOM 552 C C . ILE A 1 69 ? -2.022 0.371 -7.002 1.00 95.25 69 ILE A C 1
ATOM 554 O O . ILE A 1 69 ? -1.463 -0.724 -7.104 1.00 95.25 69 ILE A O 1
ATOM 558 N N . VAL A 1 70 ? -3.307 0.484 -6.661 1.00 97.06 70 VAL A N 1
ATOM 559 C CA . VAL A 1 70 ? -4.201 -0.643 -6.392 1.00 97.06 70 VAL A CA 1
ATOM 560 C C . VAL A 1 70 ? -5.446 -0.516 -7.253 1.00 97.06 70 VAL A C 1
ATOM 562 O O . VAL A 1 70 ? -5.972 0.573 -7.442 1.00 97.06 70 VAL A O 1
ATOM 565 N N . GLU A 1 71 ? -5.945 -1.652 -7.717 1.00 97.12 71 GLU A N 1
ATOM 566 C CA . GLU A 1 71 ? -7.261 -1.783 -8.328 1.00 97.12 71 GLU A CA 1
ATOM 567 C C . GLU A 1 71 ? -8.132 -2.706 -7.480 1.00 97.12 71 GLU A C 1
ATOM 569 O O . GLU A 1 71 ? -7.665 -3.725 -6.956 1.00 97.12 71 GLU A O 1
ATOM 574 N N . LYS A 1 72 ? -9.426 -2.399 -7.404 1.00 97.00 72 LYS A N 1
ATOM 575 C CA . LYS A 1 72 ? -10.428 -3.312 -6.865 1.00 97.00 72 LYS A CA 1
ATOM 576 C C . LYS A 1 72 ? -11.074 -4.097 -8.003 1.00 97.00 72 LYS A C 1
ATOM 578 O O . LYS A 1 72 ? -11.796 -3.538 -8.824 1.00 97.00 72 LYS A O 1
ATOM 583 N N . LYS A 1 73 ? -10.854 -5.411 -8.029 1.00 94.81 73 LYS A N 1
ATOM 584 C CA . LYS A 1 73 ? -11.548 -6.344 -8.927 1.00 94.81 73 LYS A CA 1
ATOM 585 C C . LYS A 1 73 ? -12.551 -7.146 -8.116 1.00 94.81 73 LYS A C 1
ATOM 587 O O . LYS A 1 73 ? -12.174 -7.925 -7.242 1.00 94.81 73 LYS A O 1
ATOM 592 N N . GLU A 1 74 ? -13.834 -6.907 -8.375 1.00 93.75 74 GLU A N 1
ATOM 593 C CA . GLU A 1 74 ? -14.952 -7.438 -7.589 1.00 93.75 74 GLU A CA 1
ATOM 594 C C . GLU A 1 74 ? -14.816 -7.111 -6.087 1.00 93.75 74 GLU A C 1
ATOM 596 O O . GLU A 1 74 ? -15.114 -6.001 -5.643 1.00 93.75 74 GLU A O 1
ATOM 601 N N . LYS A 1 75 ? -14.354 -8.081 -5.289 1.00 95.69 75 LYS A N 1
ATOM 602 C CA . LYS A 1 75 ? -14.180 -7.983 -3.832 1.00 95.69 75 LYS A CA 1
ATOM 603 C C . LYS A 1 75 ? -12.713 -8.064 -3.398 1.00 95.69 75 LYS A C 1
ATOM 605 O O . LYS A 1 75 ? -12.449 -8.157 -2.199 1.00 95.69 75 LYS A O 1
ATOM 610 N N . VAL A 1 76 ? -11.773 -8.050 -4.344 1.00 97.81 76 VAL A N 1
ATOM 611 C CA . VAL A 1 76 ? -10.338 -8.228 -4.099 1.00 97.81 76 VAL A CA 1
ATOM 612 C C . VAL A 1 76 ? -9.570 -6.991 -4.554 1.00 97.81 76 VAL A C 1
ATOM 614 O O . VAL A 1 76 ? -9.710 -6.536 -5.686 1.00 97.81 76 VAL A O 1
ATOM 617 N N . TYR A 1 77 ? -8.733 -6.470 -3.666 1.00 98.31 77 TYR A N 1
ATOM 618 C CA . TYR A 1 77 ? -7.787 -5.395 -3.931 1.00 98.31 77 TYR A CA 1
ATOM 619 C C . TYR A 1 77 ? -6.456 -5.990 -4.392 1.00 98.31 77 TYR A C 1
ATOM 621 O O . TYR A 1 77 ? -5.896 -6.861 -3.713 1.00 98.31 77 TYR A O 1
ATOM 629 N N . ILE A 1 78 ? -5.957 -5.533 -5.540 1.00 97.94 78 ILE A N 1
ATOM 630 C CA . ILE A 1 78 ? -4.742 -6.045 -6.175 1.00 97.94 78 ILE A CA 1
ATOM 631 C C . ILE A 1 78 ? -3.810 -4.919 -6.613 1.00 97.94 78 ILE A C 1
ATOM 633 O O . ILE A 1 78 ? -4.248 -3.888 -7.106 1.00 97.94 78 ILE A O 1
ATOM 637 N N . VAL A 1 79 ? -2.505 -5.152 -6.498 1.00 97.56 79 VAL A N 1
ATOM 638 C CA . VAL A 1 79 ? -1.487 -4.324 -7.165 1.00 97.56 79 VAL A CA 1
ATOM 639 C C . VAL A 1 79 ? -1.253 -4.910 -8.557 1.00 97.56 79 VAL A C 1
ATOM 641 O O . VAL A 1 79 ? -0.730 -6.027 -8.662 1.00 97.56 79 VAL A O 1
ATOM 644 N N . THR A 1 80 ? -1.666 -4.205 -9.612 1.00 89.31 80 THR A N 1
AT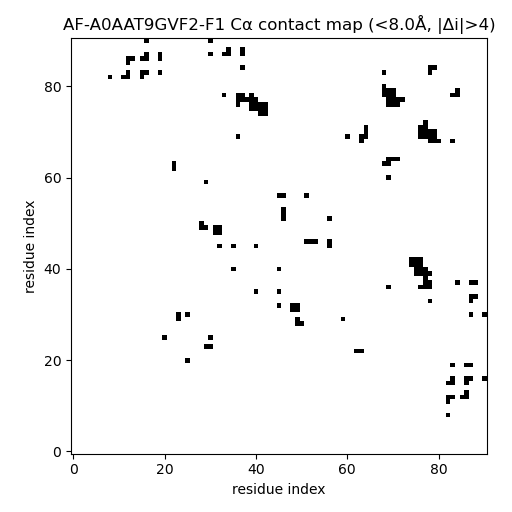OM 645 C CA . THR A 1 80 ? -1.601 -4.697 -11.001 1.00 89.31 80 THR A CA 1
ATOM 646 C C . THR A 1 80 ? -0.247 -4.460 -11.655 1.00 89.31 80 THR A C 1
ATOM 648 O O . THR A 1 80 ? 0.256 -5.350 -12.341 1.00 89.31 80 THR A O 1
ATOM 651 N N . ASP A 1 81 ? 0.383 -3.318 -11.388 1.00 94.38 81 ASP A N 1
ATOM 652 C CA . ASP A 1 81 ? 1.653 -2.948 -12.006 1.00 94.38 81 ASP A CA 1
ATOM 653 C C . ASP A 1 81 ? 2.836 -3.808 -11.486 1.00 94.38 81 ASP A C 1
ATOM 655 O O . ASP A 1 81 ? 3.105 -3.842 -10.277 1.00 94.38 81 ASP A O 1
ATOM 659 N N . PRO A 1 82 ? 3.589 -4.500 -12.365 1.00 94.38 82 PRO A N 1
ATOM 660 C CA . PRO A 1 82 ? 4.741 -5.317 -11.975 1.00 94.38 82 PRO A CA 1
ATOM 661 C C . PRO A 1 82 ? 5.865 -4.556 -11.254 1.00 94.38 82 PRO A C 1
ATOM 663 O O . PRO A 1 82 ? 6.517 -5.128 -10.374 1.00 94.38 82 PRO A O 1
ATOM 666 N N . VAL A 1 83 ? 6.093 -3.288 -11.601 1.00 95.81 83 VAL A N 1
ATOM 667 C CA . VAL A 1 83 ? 7.079 -2.406 -10.968 1.00 95.81 83 VAL A CA 1
ATOM 668 C C . VAL A 1 83 ? 6.644 -2.103 -9.539 1.00 95.81 83 VAL A C 1
ATOM 670 O O . VAL A 1 83 ? 7.433 -2.341 -8.620 1.00 95.81 83 VAL A O 1
ATOM 673 N N . TYR A 1 84 ? 5.384 -1.709 -9.311 1.00 96.56 84 TYR A N 1
ATOM 674 C CA . TYR A 1 84 ? 4.873 -1.509 -7.946 1.00 96.56 84 TYR A CA 1
ATOM 675 C C . TYR A 1 84 ? 4.886 -2.805 -7.136 1.00 96.56 84 TYR A C 1
ATOM 677 O O . TYR A 1 84 ? 5.328 -2.804 -5.987 1.00 96.56 84 TYR A O 1
ATOM 685 N N . ARG A 1 85 ? 4.497 -3.945 -7.724 1.00 96.94 85 ARG A N 1
ATOM 686 C CA . ARG A 1 85 ? 4.589 -5.256 -7.051 1.00 96.94 85 ARG A CA 1
ATOM 687 C C . ARG A 1 85 ? 6.016 -5.534 -6.590 1.00 96.94 85 ARG A C 1
ATOM 689 O O . ARG A 1 85 ? 6.240 -5.894 -5.432 1.00 96.94 85 ARG A O 1
ATOM 696 N N . LYS A 1 86 ? 6.998 -5.341 -7.477 1.00 96.12 86 LYS A N 1
ATOM 697 C CA . LYS A 1 86 ? 8.412 -5.555 -7.156 1.00 96.12 86 LYS A CA 1
ATOM 698 C C . LYS A 1 86 ? 8.895 -4.564 -6.101 1.00 96.12 86 LYS A C 1
ATOM 700 O O . LYS A 1 86 ? 9.589 -4.979 -5.175 1.00 96.12 86 LYS A O 1
ATOM 705 N N . ALA A 1 87 ? 8.522 -3.294 -6.199 1.00 95.88 87 ALA A N 1
ATOM 706 C CA . ALA A 1 87 ? 8.874 -2.274 -5.222 1.00 95.88 87 ALA A CA 1
ATOM 707 C C . ALA A 1 87 ? 8.327 -2.616 -3.824 1.00 95.88 87 ALA A C 1
ATOM 709 O O . ALA A 1 87 ? 9.099 -2.637 -2.867 1.00 95.88 87 ALA A O 1
ATOM 710 N N . ILE A 1 88 ? 7.049 -3.005 -3.717 1.00 96.56 88 ILE A N 1
ATOM 711 C CA . ILE A 1 88 ? 6.393 -3.374 -2.450 1.00 96.56 88 ILE A CA 1
ATOM 712 C C . ILE A 1 88 ? 7.043 -4.593 -1.791 1.00 96.56 88 ILE A C 1
ATOM 714 O O . ILE A 1 88 ? 7.241 -4.622 -0.573 1.00 96.56 88 ILE A O 1
ATOM 718 N N . LEU A 1 89 ? 7.378 -5.616 -2.578 1.00 94.81 89 LEU A N 1
ATOM 719 C CA . LEU A 1 89 ? 8.027 -6.822 -2.058 1.00 94.81 89 LEU A CA 1
ATOM 720 C C . LEU A 1 89 ? 9.445 -6.546 -1.539 1.00 94.81 89 LEU A C 1
ATOM 722 O O . LEU A 1 89 ? 9.909 -7.257 -0.653 1.00 94.81 89 LEU A O 1
ATOM 726 N N . ASN A 1 90 ? 10.099 -5.496 -2.046 1.00 91.06 90 ASN A N 1
ATOM 727 C CA . ASN A 1 90 ? 11.437 -5.064 -1.639 1.00 91.06 90 ASN A CA 1
ATOM 728 C C . ASN A 1 90 ? 11.428 -3.859 -0.673 1.00 91.06 90 ASN A C 1
ATOM 730 O O . ASN A 1 90 ? 12.457 -3.189 -0.550 1.00 91.06 90 ASN A O 1
ATOM 734 N N . LEU A 1 91 ? 10.287 -3.569 -0.029 1.00 84.75 91 LEU A N 1
ATOM 735 C CA . LEU A 1 91 ? 10.155 -2.594 1.064 1.00 84.75 91 LEU A CA 1
ATOM 736 C C . LEU A 1 91 ? 10.487 -3.189 2.424 1.00 84.75 91 LEU A C 1
ATOM 738 O O . LEU A 1 91 ? 9.880 -4.224 2.817 1.00 84.75 91 LEU A O 1
#

Nearest PDB structures (foldseek):
  8tjj-assembly2_B  TM=5.725E-01  e=1.676E-02  uncultured bacterium
  8tjk-assembly1_A  TM=5.804E-01  e=1.894E-02  uncultured bacterium
  4qvg-assembly1_A  TM=6.009E-01  e=1.265E-01  Streptosporangium sibiricum
  8xtg-assembly3_F  TM=5.860E-01  e=2.806E-01  Penicillium brevicompactum
  8xte-assembly3_D  TM=5.639E-01  e=2.483E-01  Penicillium brevicompactum

Solvent-accessible surface area (backbone atoms only — not comparable to full-atom values): 5002 Å² total; per-residue (Å²): 115,78,59,62,59,52,50,52,51,52,48,50,28,52,53,40,37,52,53,48,47,62,73,34,67,81,38,68,47,50,53,50,44,52,55,42,18,56,76,50,31,36,64,70,57,46,43,66,75,47,72,56,55,69,67,61,50,48,56,50,51,55,52,34,42,76,67,68,55,34,47,75,55,95,69,31,34,29,38,76,50,68,49,51,40,53,23,55,74,73,105

Radius of gyration: 13.77 Å; Cα contacts (8 Å, |Δi|>4): 94; chains: 1; bounding box: 37×20×38 Å